Protein AF-A0A1D2RF81-F1 (afdb_monomer_lite)

Foldseek 3Di:
DDWFWFADPPPRDIDTDDDQDDDWDQDPPPRDTTGGDRPDDPPPPPPVPPPPCDPVPDPPDPVVLVVVDPDPPVVSVLVQFQWFWWADPVPRQIDIDRDSFWDADPPPRDIDGQDDPNDGDITDDTDNDVVVSVVVNVVVVVVVD

Structure (mmCIF, N/CA/C/O backbone):
data_AF-A0A1D2RF81-F1
#
_entry.id   AF-A0A1D2RF81-F1
#
loop_
_atom_site.group_PDB
_atom_site.id
_atom_site.type_symbol
_atom_site.label_atom_id
_atom_site.label_alt_id
_atom_site.label_comp_id
_atom_site.label_asym_id
_atom_site.label_entity_id
_atom_site.label_seq_id
_atom_site.pdbx_PDB_ins_code
_atom_site.Cartn_x
_atom_site.Cartn_y
_atom_site.Cartn_z
_atom_site.occupancy
_atom_site.B_iso_or_equiv
_atom_site.auth_seq_id
_atom_site.auth_comp_id
_atom_site.auth_asym_id
_atom_site.auth_atom_id
_atom_site.pdbx_PDB_model_num
ATOM 1 N N . MET A 1 1 ? -47.951 3.623 -1.451 1.00 52.97 1 MET A N 1
ATOM 2 C CA . MET A 1 1 ? -46.909 3.531 -0.407 1.00 52.97 1 MET A CA 1
ATOM 3 C C . MET A 1 1 ? -47.009 2.114 0.115 1.00 52.97 1 MET A C 1
ATOM 5 O O . MET A 1 1 ? -48.119 1.711 0.423 1.00 52.97 1 MET A O 1
ATOM 9 N N . GLU A 1 2 ? -45.940 1.327 0.039 1.00 59.41 2 GLU A N 1
ATOM 10 C CA . GLU A 1 2 ? -45.984 -0.082 0.450 1.00 59.41 2 GLU A CA 1
ATOM 11 C C . GLU A 1 2 ? -45.750 -0.173 1.959 1.00 59.41 2 GLU A C 1
ATOM 13 O O . GLU A 1 2 ? -44.753 0.349 2.465 1.00 59.41 2 GLU A O 1
ATOM 18 N N . ASP A 1 3 ? -46.672 -0.821 2.665 1.00 65.56 3 ASP A N 1
ATOM 19 C CA . ASP A 1 3 ? -46.568 -1.056 4.101 1.00 65.56 3 ASP A CA 1
ATOM 20 C C . ASP A 1 3 ? -45.557 -2.183 4.361 1.00 65.56 3 ASP A C 1
ATOM 22 O O . ASP A 1 3 ? -45.727 -3.316 3.906 1.00 65.56 3 ASP A O 1
ATOM 26 N N . ILE A 1 4 ? -44.481 -1.887 5.098 1.00 69.69 4 ILE A N 1
ATOM 27 C CA . ILE A 1 4 ? -43.453 -2.883 5.429 1.00 69.69 4 ILE A CA 1
ATOM 28 C C . ILE A 1 4 ? -43.766 -3.480 6.802 1.00 69.69 4 ILE A C 1
ATOM 30 O O . ILE A 1 4 ? -43.710 -2.785 7.821 1.00 69.69 4 ILE A O 1
ATOM 34 N N . ILE A 1 5 ? -44.036 -4.787 6.843 1.00 73.06 5 ILE A N 1
ATOM 35 C CA . ILE A 1 5 ? -44.235 -5.536 8.090 1.00 73.06 5 ILE A CA 1
AT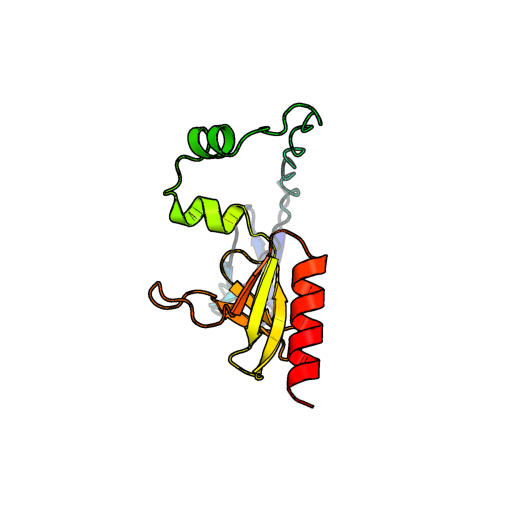OM 36 C C . ILE A 1 5 ? -42.882 -6.049 8.589 1.00 73.06 5 ILE A C 1
ATOM 38 O O . ILE A 1 5 ? -42.199 -6.824 7.917 1.00 73.06 5 ILE A O 1
ATOM 42 N N . VAL A 1 6 ? -42.484 -5.638 9.795 1.00 74.75 6 VAL A N 1
ATOM 43 C CA . VAL A 1 6 ? -41.238 -6.083 10.432 1.00 74.75 6 VAL A CA 1
ATOM 44 C C . VAL A 1 6 ? -41.550 -6.916 11.668 1.00 74.75 6 VAL A C 1
ATOM 46 O O . VAL A 1 6 ? -42.262 -6.477 12.569 1.00 74.75 6 VAL A O 1
ATOM 49 N N . LYS A 1 7 ? -40.962 -8.115 11.737 1.00 78.06 7 LYS A N 1
ATOM 50 C CA . LYS A 1 7 ? -41.144 -9.052 12.852 1.00 78.06 7 LYS A CA 1
ATOM 51 C C . LYS A 1 7 ? -39.964 -9.033 13.816 1.00 78.06 7 LYS A C 1
ATOM 53 O O . LYS A 1 7 ? -38.805 -9.219 13.432 1.00 78.06 7 LYS A O 1
ATOM 58 N N . CYS A 1 8 ? -40.250 -8.873 15.105 1.00 76.94 8 CYS A N 1
ATOM 59 C CA . CYS A 1 8 ? -39.229 -8.945 16.140 1.00 76.94 8 CYS A CA 1
ATOM 60 C C . CYS A 1 8 ? -38.730 -10.382 16.324 1.00 76.94 8 CYS A C 1
ATOM 62 O O . CYS A 1 8 ? -39.492 -11.273 16.693 1.00 76.94 8 CYS A O 1
ATOM 64 N N . LYS A 1 9 ? -37.417 -10.605 16.193 1.00 76.25 9 LYS A N 1
ATOM 65 C CA . LYS A 1 9 ? -36.811 -11.935 16.398 1.00 76.25 9 LYS A CA 1
ATOM 66 C C . LYS A 1 9 ? -37.005 -12.510 17.807 1.00 76.25 9 LYS A C 1
ATOM 68 O O . LYS A 1 9 ? -36.924 -13.719 17.967 1.00 76.25 9 LYS A O 1
ATOM 73 N N . LYS A 1 10 ? -37.211 -11.665 18.828 1.00 78.12 10 LYS A N 1
ATOM 74 C CA . LYS A 1 10 ? -37.322 -12.112 20.230 1.00 78.12 10 LYS A CA 1
ATOM 75 C C . LYS A 1 10 ? -38.767 -12.402 20.634 1.00 78.12 10 LYS A C 1
ATOM 77 O O . LYS A 1 10 ? -39.057 -13.503 21.072 1.00 78.12 10 LYS A O 1
ATOM 82 N N . CYS A 1 11 ? -39.662 -11.425 20.506 1.00 82.38 11 CYS A N 1
ATOM 83 C CA . CYS A 1 11 ? -41.051 -11.559 20.963 1.00 82.38 11 CYS A CA 1
ATOM 84 C C . CYS A 1 11 ? -42.037 -11.926 19.849 1.00 82.38 11 CYS A C 1
ATOM 86 O O . CYS A 1 11 ? -43.233 -11.968 20.109 1.00 82.38 11 CYS A O 1
ATOM 88 N N . LYS A 1 12 ? -41.554 -12.138 18.614 1.00 77.75 12 LYS A N 1
ATOM 89 C CA . LYS A 1 12 ? -42.364 -12.417 17.415 1.00 77.75 12 LYS A CA 1
ATOM 90 C C . LYS A 1 12 ? -43.449 -11.371 17.118 1.00 77.75 12 LYS A C 1
ATOM 92 O O . LYS A 1 12 ? -44.271 -11.611 16.245 1.00 77.75 12 LYS A O 1
ATOM 97 N N . ASN A 1 13 ? -43.426 -10.223 17.797 1.00 78.56 13 ASN A N 1
ATOM 98 C CA . ASN A 1 13 ? -44.368 -9.135 17.575 1.00 78.56 13 ASN A CA 1
ATOM 99 C C . ASN A 1 13 ? -44.135 -8.530 16.191 1.00 78.56 13 ASN A C 1
ATOM 101 O O . ASN A 1 13 ? -42.981 -8.309 15.807 1.00 78.56 13 ASN A O 1
ATOM 105 N N . GLU A 1 14 ? -45.220 -8.273 15.478 1.00 76.94 14 GLU A N 1
ATOM 106 C CA . GLU A 1 14 ? -45.214 -7.699 14.138 1.00 76.94 14 GLU A CA 1
ATOM 107 C C . GLU A 1 14 ? -45.605 -6.228 14.232 1.00 76.94 14 GLU A C 1
ATOM 109 O O . GLU A 1 14 ? -46.501 -5.853 14.988 1.00 76.94 14 GLU A O 1
ATOM 114 N N . GLU A 1 15 ? -44.871 -5.378 13.523 1.00 72.06 15 GLU A N 1
ATOM 115 C CA . GLU A 1 15 ? -45.122 -3.943 13.486 1.00 72.06 15 GLU A CA 1
ATOM 116 C C . GLU A 1 15 ? -45.121 -3.475 12.030 1.00 72.06 15 GLU A C 1
ATOM 118 O O . GLU A 1 15 ? -44.201 -3.796 11.273 1.00 72.06 15 GLU A O 1
ATOM 123 N N . VAL A 1 16 ? -46.140 -2.698 11.664 1.00 72.94 16 VAL A N 1
ATOM 124 C CA . VAL A 1 16 ? -46.261 -2.061 10.348 1.00 72.94 16 VAL A CA 1
ATOM 125 C C . VAL A 1 16 ? -45.528 -0.718 10.380 1.00 72.94 16 VAL A C 1
ATOM 127 O O . VAL A 1 16 ? -45.653 0.046 11.344 1.00 72.94 16 VAL A O 1
ATOM 130 N N . ILE A 1 17 ? -44.692 -0.453 9.376 1.00 69.19 17 ILE A N 1
ATOM 131 C CA . ILE A 1 17 ? -43.903 0.778 9.262 1.00 69.19 17 ILE A CA 1
ATOM 132 C C . ILE A 1 17 ? -44.214 1.447 7.920 1.00 69.19 17 ILE A C 1
ATOM 134 O O . ILE A 1 17 ? -43.922 0.879 6.871 1.00 69.19 17 ILE A O 1
ATOM 138 N N . ASN A 1 18 ? -44.720 2.684 7.976 1.00 61.50 18 ASN A N 1
ATOM 139 C CA . ASN A 1 18 ? -45.185 3.436 6.798 1.00 61.50 18 ASN A CA 1
ATOM 140 C C . ASN A 1 18 ? -44.155 4.453 6.262 1.00 61.50 18 ASN A C 1
ATOM 142 O O . ASN A 1 18 ? -44.475 5.242 5.377 1.00 61.50 18 ASN A O 1
ATOM 146 N N . VAL A 1 19 ? -42.926 4.493 6.803 1.00 60.44 19 VAL A N 1
ATOM 147 C CA . VAL A 1 19 ? -41.931 5.541 6.483 1.00 60.44 19 VAL A CA 1
ATOM 148 C C . VAL A 1 19 ? -40.596 4.939 6.010 1.00 60.44 19 VAL A C 1
ATOM 150 O O . VAL A 1 19 ? -40.035 4.094 6.711 1.00 60.44 19 VAL A O 1
ATOM 153 N N . PRO A 1 20 ? -40.033 5.391 4.867 1.00 55.12 20 PRO A N 1
ATOM 154 C CA . PRO A 1 20 ? -38.834 4.817 4.259 1.00 55.12 20 PRO A CA 1
ATOM 155 C C . PRO A 1 20 ? -37.538 5.500 4.741 1.00 55.12 20 PRO A C 1
ATOM 157 O O . PRO A 1 20 ? -36.718 5.935 3.932 1.00 55.12 20 PRO A O 1
ATOM 160 N N . THR A 1 21 ? -37.321 5.613 6.053 1.00 55.72 21 THR A N 1
ATOM 161 C CA . THR A 1 21 ? -36.045 6.098 6.618 1.00 55.72 21 THR A CA 1
ATOM 162 C C . THR A 1 21 ? -35.337 4.995 7.422 1.00 55.72 21 THR A C 1
ATOM 164 O O . THR A 1 21 ? -35.970 4.315 8.231 1.00 55.72 21 THR A O 1
ATOM 167 N N . PRO A 1 22 ? -34.024 4.758 7.220 1.00 60.72 22 PRO A N 1
ATOM 168 C CA . PRO A 1 22 ? -33.290 3.717 7.943 1.00 60.72 22 PRO A CA 1
ATOM 169 C C . PRO A 1 22 ? -32.757 4.285 9.284 1.00 60.72 22 PRO A C 1
ATOM 171 O O . PRO A 1 22 ? -32.641 5.492 9.446 1.00 60.72 22 PRO A O 1
ATOM 174 N N . ILE A 1 23 ? -32.351 3.525 10.310 1.00 62.28 23 ILE A N 1
ATOM 175 C CA . ILE A 1 23 ? -31.506 2.318 10.248 1.00 62.28 23 ILE A CA 1
ATOM 176 C C . ILE A 1 23 ? -31.840 1.283 11.358 1.00 62.28 23 ILE A C 1
ATOM 178 O O . ILE A 1 23 ? -31.451 0.121 11.225 1.00 62.28 23 ILE A O 1
ATOM 182 N N . ARG A 1 24 ? -32.572 1.615 12.438 1.00 60.56 24 ARG A N 1
ATOM 183 C CA . ARG A 1 24 ? -32.977 0.658 13.502 1.00 60.56 24 ARG A CA 1
ATOM 184 C C . ARG A 1 24 ? -34.228 1.143 14.245 1.00 60.56 24 ARG A C 1
ATOM 186 O O . ARG A 1 24 ? -34.201 2.241 14.787 1.00 60.56 24 ARG A O 1
ATOM 193 N N . LYS A 1 25 ? -35.274 0.314 14.358 1.00 71.12 25 LYS A N 1
ATOM 194 C CA . LYS A 1 25 ? -36.465 0.611 15.185 1.00 71.12 25 LYS A CA 1
ATOM 195 C C . LYS A 1 25 ? -36.430 -0.199 16.477 1.00 71.12 25 LYS A C 1
ATOM 197 O O . LYS A 1 25 ? -36.129 -1.391 16.443 1.00 71.12 25 LYS A O 1
ATOM 202 N N . LYS A 1 26 ? -36.712 0.424 17.620 1.00 77.12 26 LYS A N 1
ATOM 203 C CA . LYS A 1 26 ? -36.818 -0.274 18.909 1.00 77.12 26 LYS A CA 1
ATOM 204 C C . LYS A 1 26 ? -38.187 -0.956 18.994 1.00 77.12 26 LYS A C 1
ATOM 206 O O . LYS A 1 26 ? -39.192 -0.314 18.734 1.00 77.12 26 LYS A O 1
ATOM 211 N N . CYS A 1 27 ? -38.227 -2.246 19.326 1.00 77.75 27 CYS A N 1
ATOM 212 C CA . CYS A 1 27 ? -39.487 -2.962 19.526 1.00 77.75 27 CYS A CA 1
ATOM 213 C C . CYS A 1 27 ? -40.205 -2.437 20.771 1.00 77.75 27 CYS A C 1
ATOM 215 O O . CYS A 1 27 ? -39.601 -2.401 21.847 1.00 77.75 27 CYS A O 1
ATOM 217 N N . ASN A 1 28 ? -41.496 -2.124 20.646 1.00 77.12 28 ASN A N 1
ATOM 218 C CA . ASN A 1 28 ? -42.279 -1.550 21.744 1.00 77.12 28 ASN A CA 1
ATOM 219 C C . ASN A 1 28 ? -42.492 -2.531 22.908 1.00 77.12 28 ASN A C 1
ATOM 221 O O . ASN A 1 28 ? -42.578 -2.113 24.055 1.00 77.12 28 ASN A O 1
ATOM 225 N N . LYS A 1 29 ? -42.511 -3.845 22.638 1.00 78.69 29 LYS A N 1
ATOM 226 C CA . LYS A 1 29 ? -42.711 -4.875 23.675 1.00 78.69 29 LYS A CA 1
ATOM 227 C C . LYS A 1 29 ? -41.448 -5.247 24.447 1.00 78.69 29 LYS A C 1
ATOM 229 O O . LYS A 1 29 ? -41.499 -5.446 25.650 1.00 78.69 29 LYS A O 1
ATOM 234 N N . CYS A 1 30 ? -40.325 -5.436 23.754 1.00 80.81 30 CYS A N 1
ATOM 235 C CA . CYS A 1 30 ? -39.115 -6.001 24.373 1.00 80.81 30 CYS A CA 1
ATOM 236 C C . CYS A 1 30 ? -37.903 -5.066 24.352 1.00 80.81 30 CYS A C 1
ATOM 238 O O . CYS A 1 30 ? -36.816 -5.465 24.767 1.00 80.81 30 CYS A O 1
ATOM 240 N N . GLY A 1 31 ? -38.048 -3.857 23.806 1.00 78.38 31 GLY A N 1
ATOM 241 C CA . GLY A 1 31 ? -36.996 -2.845 23.769 1.00 78.38 31 GLY A CA 1
ATOM 242 C C . GLY A 1 31 ? -35.805 -3.168 22.860 1.00 78.38 31 GLY A C 1
ATOM 243 O O . GLY A 1 31 ? -34.851 -2.394 22.814 1.00 78.38 31 GLY A O 1
ATOM 244 N N . ARG A 1 32 ? -35.819 -4.295 22.136 1.00 75.25 32 ARG A N 1
ATOM 245 C CA . ARG A 1 32 ? -34.715 -4.715 21.263 1.00 75.25 32 ARG A CA 1
ATOM 246 C C . ARG A 1 32 ? -34.814 -4.043 19.895 1.00 75.25 32 ARG A C 1
ATOM 248 O O . ARG A 1 32 ? -35.904 -3.914 19.345 1.00 75.25 32 ARG A O 1
ATOM 255 N N . TYR A 1 33 ? -33.674 -3.661 19.327 1.00 75.12 33 TYR A N 1
ATOM 256 C CA . TYR A 1 33 ? -33.623 -3.064 17.994 1.00 75.12 33 TYR A CA 1
ATOM 257 C C . TYR A 1 33 ? -33.870 -4.098 16.889 1.00 75.12 33 TYR A C 1
ATOM 259 O O . TYR A 1 33 ? -33.225 -5.148 16.842 1.00 75.12 33 TYR A O 1
ATOM 267 N N . MET A 1 34 ? -34.784 -3.765 15.985 1.00 69.69 34 MET A N 1
ATOM 268 C CA . MET A 1 34 ? -35.126 -4.504 14.776 1.00 69.69 34 MET A CA 1
ATOM 269 C C . MET A 1 34 ? -34.481 -3.822 13.566 1.00 69.69 34 MET A C 1
ATOM 271 O O . MET A 1 34 ? -34.406 -2.591 13.495 1.00 69.69 34 MET A O 1
ATOM 275 N N . ARG A 1 35 ? -33.987 -4.630 12.621 1.00 63.97 35 ARG A N 1
ATOM 276 C CA . ARG A 1 35 ? -33.498 -4.140 11.326 1.00 63.97 35 ARG A CA 1
ATOM 277 C C . ARG A 1 35 ? -34.685 -4.085 10.374 1.00 63.97 35 ARG A C 1
ATOM 279 O O . ARG A 1 35 ? -35.298 -5.119 10.131 1.00 63.97 35 ARG A O 1
ATOM 286 N N . VAL A 1 36 ? -34.988 -2.898 9.868 1.00 66.06 36 VAL A N 1
ATOM 287 C CA . VAL A 1 36 ? -35.998 -2.709 8.825 1.00 66.06 36 VAL A CA 1
ATOM 288 C C . VAL A 1 36 ? -35.299 -2.925 7.478 1.00 66.06 36 VAL A C 1
ATOM 290 O O . VAL A 1 36 ? -34.276 -2.273 7.242 1.00 66.06 36 VAL A O 1
ATOM 293 N N . PRO A 1 37 ? -35.756 -3.864 6.630 1.00 57.41 37 PRO A N 1
ATOM 294 C CA . PRO A 1 37 ? -35.212 -4.022 5.287 1.00 57.41 37 PRO A CA 1
ATOM 295 C C . PRO A 1 37 ? -35.517 -2.758 4.477 1.00 57.41 37 PRO A C 1
ATOM 297 O O . PRO A 1 37 ? -36.663 -2.333 4.374 1.00 57.41 37 PRO A O 1
ATOM 300 N N . VAL A 1 38 ? -34.474 -2.125 3.943 1.00 60.19 38 VAL A N 1
ATOM 301 C CA . VAL A 1 38 ? -34.615 -0.936 3.099 1.00 60.19 38 VAL A CA 1
ATOM 302 C C . VAL A 1 38 ? -34.728 -1.417 1.662 1.00 60.19 38 VAL A C 1
ATOM 304 O O . VAL A 1 38 ? -33.716 -1.746 1.046 1.00 60.19 38 VAL A O 1
ATOM 307 N N . TYR A 1 39 ? -35.940 -1.436 1.115 1.00 54.72 39 TYR A N 1
ATOM 308 C CA . TYR A 1 39 ? -36.140 -1.555 -0.329 1.00 54.72 39 TYR A CA 1
ATOM 309 C C . TYR A 1 39 ? -35.910 -0.184 -0.966 1.00 54.72 39 TYR A C 1
ATOM 311 O O . TYR A 1 39 ? -36.818 0.498 -1.428 1.00 54.72 39 TYR A O 1
ATOM 319 N N . GLY A 1 40 ? -34.662 0.275 -0.919 1.00 48.25 40 GLY A N 1
ATOM 320 C CA . GLY A 1 40 ? -34.248 1.388 -1.751 1.00 48.25 40 GLY A CA 1
ATOM 321 C C . GLY A 1 40 ? -34.102 0.857 -3.166 1.00 48.25 40 GLY A C 1
ATOM 322 O O . GLY A 1 40 ? -33.357 -0.103 -3.369 1.00 48.25 40 GLY A O 1
ATOM 323 N N . LYS A 1 41 ? -34.754 1.492 -4.150 1.00 49.38 41 LYS A N 1
ATOM 324 C CA . LYS A 1 41 ? -34.290 1.392 -5.541 1.00 49.38 41 LYS A CA 1
ATOM 325 C C . LYS A 1 41 ? -32.770 1.578 -5.504 1.00 49.38 41 LYS A C 1
ATOM 327 O O . LYS A 1 41 ? -32.330 2.503 -4.805 1.00 49.38 41 LYS A O 1
ATOM 332 N N . PRO A 1 42 ? -31.971 0.721 -6.166 1.00 44.59 42 PRO A N 1
ATOM 333 C CA . PRO A 1 42 ? -30.541 0.952 -6.238 1.00 44.59 42 PRO A CA 1
ATOM 334 C C . PRO A 1 42 ? -30.397 2.388 -6.718 1.00 44.59 42 PRO A C 1
ATOM 336 O O . PRO A 1 42 ? -30.902 2.741 -7.785 1.00 44.59 42 PRO A O 1
ATOM 339 N N . LYS A 1 43 ? -29.804 3.259 -5.892 1.00 45.22 43 LYS A N 1
ATOM 340 C CA . LYS A 1 43 ? -29.312 4.524 -6.417 1.00 45.22 43 LYS A CA 1
ATOM 341 C C . LYS A 1 43 ? -28.408 4.062 -7.538 1.00 45.22 43 LYS A C 1
ATOM 343 O O . LYS A 1 43 ? -27.410 3.409 -7.239 1.00 45.22 43 LYS A O 1
ATOM 348 N N . SER A 1 44 ? -28.799 4.299 -8.793 1.00 46.41 44 SER A N 1
ATOM 349 C CA . SER A 1 44 ? -27.857 4.185 -9.884 1.00 46.41 44 SER A CA 1
ATOM 350 C C . SER A 1 44 ? -26.741 5.110 -9.442 1.00 46.41 44 SER A C 1
ATOM 352 O O . SER A 1 44 ? -26.887 6.337 -9.442 1.00 46.41 44 SER A O 1
ATOM 354 N N . SER A 1 45 ? -25.654 4.531 -8.946 1.00 49.03 45 SER A N 1
ATOM 355 C CA . SER A 1 45 ? -24.365 5.147 -9.091 1.00 49.03 45 SER A CA 1
ATOM 356 C C . SER A 1 45 ? -24.366 5.508 -10.560 1.00 49.03 45 SER A C 1
ATOM 358 O O . SER A 1 45 ? -24.336 4.615 -11.405 1.00 49.03 45 SER A O 1
ATOM 360 N N . LYS A 1 46 ? -24.542 6.799 -10.870 1.00 45.69 46 LYS A N 1
ATOM 361 C CA . LYS A 1 46 ? -23.983 7.337 -12.093 1.00 45.69 46 LYS A CA 1
ATOM 362 C C . LYS A 1 46 ? -22.532 6.918 -11.964 1.00 45.69 46 LYS A C 1
ATOM 364 O O . LYS A 1 46 ? -21.771 7.537 -11.223 1.00 45.69 46 LYS A O 1
ATOM 369 N N . ILE A 1 47 ? -22.214 5.763 -12.543 1.00 47.81 47 ILE A N 1
ATOM 370 C CA . ILE A 1 47 ? -20.878 5.456 -12.978 1.00 47.81 47 ILE A CA 1
ATOM 371 C C . ILE A 1 47 ? -20.643 6.668 -13.858 1.00 47.81 47 ILE A C 1
ATOM 373 O O . ILE A 1 47 ? -21.271 6.815 -14.903 1.00 47.81 47 ILE A O 1
ATOM 377 N N . LYS A 1 48 ? -19.916 7.653 -13.324 1.00 45.84 48 LYS A N 1
ATOM 378 C CA . LYS A 1 48 ? -19.228 8.568 -14.207 1.00 45.84 48 LYS A CA 1
ATOM 379 C C . LYS A 1 48 ? -18.401 7.598 -15.019 1.00 45.84 48 LYS A C 1
ATOM 381 O O . LYS A 1 48 ? -17.496 6.978 -14.458 1.00 45.84 48 LYS A O 1
ATOM 386 N N . GLU A 1 49 ? -18.826 7.349 -16.252 1.00 50.22 49 GLU A N 1
ATOM 387 C CA . GLU A 1 49 ? -17.932 6.766 -17.231 1.00 50.22 49 GLU A CA 1
ATOM 388 C C . GLU A 1 49 ? -16.624 7.535 -17.041 1.00 50.22 49 GLU A C 1
ATOM 390 O O . GLU A 1 49 ? -16.666 8.775 -16.955 1.00 50.22 49 GLU A O 1
ATOM 395 N N . PRO A 1 50 ? -15.495 6.848 -16.788 1.00 52.00 50 PRO A N 1
ATOM 396 C CA . PRO A 1 50 ? -14.230 7.552 -16.824 1.00 52.00 50 PRO A CA 1
ATOM 397 C C . PRO A 1 50 ? -14.238 8.312 -18.155 1.00 52.00 50 PRO A C 1
ATOM 399 O O . PRO A 1 50 ? -14.623 7.709 -19.163 1.00 52.00 50 PRO A O 1
ATOM 402 N N . PRO A 1 51 ? -13.958 9.631 -18.157 1.00 52.53 51 PRO A N 1
ATOM 403 C CA . PRO A 1 51 ? -13.938 10.378 -19.404 1.00 52.53 51 PRO A CA 1
ATOM 404 C C . PRO A 1 51 ? -13.089 9.578 -20.383 1.00 52.53 51 PRO A C 1
ATOM 406 O O . PRO A 1 51 ? -12.051 9.049 -19.979 1.00 52.53 51 PRO A O 1
ATOM 409 N N . LEU A 1 52 ? -13.581 9.405 -21.612 1.00 50.22 52 LEU A N 1
ATOM 410 C CA . LEU A 1 52 ? -12.806 8.803 -22.688 1.00 50.22 52 LEU A CA 1
ATOM 411 C C . LEU A 1 52 ? -11.509 9.614 -22.766 1.00 50.22 52 LEU A C 1
ATOM 413 O O . LEU A 1 52 ? -11.508 10.739 -23.260 1.00 50.22 52 LEU A O 1
ATOM 417 N N . VAL A 1 53 ? -10.438 9.099 -22.166 1.00 47.09 53 VAL A N 1
ATOM 418 C CA . VAL A 1 53 ? -9.130 9.733 -22.241 1.00 47.09 53 VAL A CA 1
ATOM 419 C C . VAL A 1 53 ? -8.693 9.479 -23.667 1.00 47.09 53 VAL A C 1
ATOM 421 O O . VAL A 1 53 ? -8.386 8.344 -24.034 1.00 47.09 53 VAL A O 1
ATOM 424 N N . ASN A 1 54 ? -8.770 10.519 -24.493 1.00 49.41 54 ASN A N 1
ATOM 425 C CA . ASN A 1 54 ? -8.172 10.496 -25.812 1.00 49.41 54 ASN A CA 1
ATOM 426 C C . ASN A 1 54 ? -6.698 10.108 -25.618 1.00 49.41 54 ASN A C 1
ATOM 428 O O . ASN A 1 54 ? -6.015 10.759 -24.828 1.00 49.41 54 ASN A O 1
ATOM 432 N N . PRO A 1 55 ? -6.172 9.087 -26.314 1.00 53.53 55 PRO A N 1
ATOM 433 C CA . PRO A 1 55 ? -4.769 8.678 -26.187 1.00 53.53 55 PRO A CA 1
ATOM 434 C C . PRO A 1 55 ? -3.754 9.787 -26.524 1.00 53.53 55 PRO A C 1
ATOM 436 O O . PRO A 1 55 ? -2.563 9.619 -26.293 1.00 53.53 55 PRO A O 1
ATOM 439 N N . HIS A 1 56 ? -4.223 10.912 -27.074 1.00 49.47 56 HIS A N 1
ATOM 440 C CA . HIS A 1 56 ? -3.435 12.107 -27.370 1.00 49.47 56 HIS A CA 1
ATOM 441 C C . HIS A 1 56 ? -3.465 13.190 -26.274 1.00 49.47 56 HIS A C 1
ATOM 443 O O . HIS A 1 56 ? -2.690 14.136 -26.372 1.00 49.47 56 HIS A O 1
ATOM 449 N N . ASP A 1 57 ? -4.282 13.037 -25.225 1.00 49.44 57 ASP A N 1
ATOM 450 C CA . ASP A 1 57 ? -4.311 13.919 -24.045 1.00 49.44 57 ASP A CA 1
ATOM 451 C C . ASP A 1 57 ? -3.425 13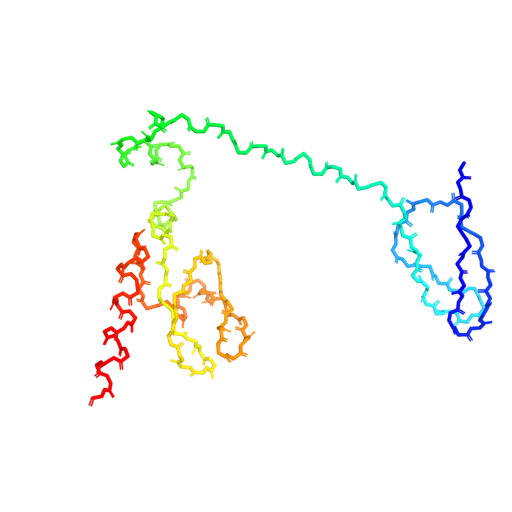.380 -22.904 1.00 49.44 57 ASP A C 1
ATOM 453 O O . ASP A 1 57 ? -3.663 13.646 -21.724 1.00 49.44 57 ASP A O 1
ATOM 457 N N . GLU A 1 58 ? -2.390 12.592 -23.216 1.00 52.81 58 GLU A N 1
ATOM 458 C CA . GLU A 1 58 ? -1.337 12.352 -22.234 1.00 52.81 58 GLU A CA 1
ATOM 459 C C . GLU A 1 58 ? -0.576 13.670 -22.005 1.00 52.81 58 GLU A C 1
ATOM 461 O O . GLU A 1 58 ? -0.034 14.236 -22.962 1.00 52.81 58 GLU A O 1
ATOM 466 N N . PRO A 1 59 ? -0.495 14.187 -20.761 1.00 51.56 59 PRO A N 1
ATOM 467 C CA . PRO A 1 59 ? 0.363 15.320 -20.453 1.00 51.56 59 PRO A CA 1
ATOM 468 C C . PRO A 1 59 ? 1.809 14.899 -20.720 1.00 51.56 59 PRO A C 1
ATOM 470 O O . PRO A 1 59 ? 2.468 14.259 -19.906 1.00 51.56 59 PRO A O 1
ATOM 473 N N . THR A 1 60 ? 2.305 15.274 -21.894 1.00 56.97 60 THR A N 1
ATOM 474 C CA . THR A 1 60 ? 3.585 14.841 -22.468 1.00 56.97 60 THR A CA 1
ATOM 475 C C . THR A 1 60 ? 4.802 15.422 -21.751 1.00 56.97 60 THR A C 1
ATOM 477 O O . THR A 1 60 ? 5.935 15.205 -22.167 1.00 56.97 60 THR A O 1
ATOM 480 N N . THR A 1 61 ? 4.615 16.131 -20.636 1.00 59.56 61 THR A N 1
ATOM 481 C CA . THR A 1 61 ? 5.714 16.643 -19.818 1.00 59.56 61 THR A CA 1
ATOM 482 C C . THR A 1 61 ? 5.340 16.710 -18.337 1.00 59.56 61 THR A C 1
ATOM 484 O O . THR A 1 61 ? 4.226 17.078 -17.963 1.00 59.56 61 THR A O 1
ATOM 487 N N . LEU A 1 62 ? 6.328 16.420 -17.480 1.00 56.31 62 LEU A N 1
ATOM 488 C CA . LEU A 1 62 ? 6.317 16.583 -16.014 1.00 56.31 62 LEU A CA 1
ATOM 489 C C . LEU A 1 62 ? 5.721 17.928 -15.551 1.00 56.31 62 LEU A C 1
ATOM 491 O O . LEU A 1 62 ? 5.133 18.012 -14.475 1.00 56.31 62 LEU A O 1
ATOM 495 N N . MET A 1 63 ? 5.856 18.965 -16.382 1.00 55.44 63 MET A N 1
ATOM 496 C CA . MET A 1 63 ? 5.363 20.318 -16.135 1.00 55.44 63 MET A CA 1
ATOM 497 C C . MET A 1 63 ? 3.829 20.414 -16.188 1.00 55.44 63 MET A C 1
ATOM 499 O O . MET A 1 63 ? 3.231 21.060 -15.331 1.00 55.44 63 MET A O 1
ATOM 503 N N . ASN A 1 64 ? 3.178 19.716 -17.124 1.00 58.47 64 ASN A N 1
ATOM 504 C CA . ASN A 1 64 ? 1.716 19.737 -17.262 1.00 58.47 64 ASN A CA 1
ATOM 505 C C . ASN A 1 64 ? 1.034 19.032 -16.079 1.00 58.47 64 ASN A C 1
ATOM 507 O O . ASN A 1 64 ? 0.074 19.553 -15.513 1.00 58.47 64 ASN A O 1
ATOM 511 N N . LEU A 1 65 ? 1.608 17.915 -15.614 1.00 56.72 65 LEU A N 1
ATOM 512 C CA . LEU A 1 65 ? 1.146 17.222 -14.404 1.00 56.72 65 LEU A CA 1
ATOM 513 C C . LEU A 1 65 ? 1.273 18.104 -13.149 1.00 56.72 65 LEU A C 1
ATOM 515 O O . LEU A 1 65 ? 0.464 18.009 -12.222 1.00 56.72 65 LEU A O 1
ATOM 519 N N . TRP A 1 66 ? 2.298 18.960 -13.112 1.00 57.88 66 TRP A N 1
ATOM 520 C CA . TRP A 1 66 ? 2.578 19.855 -11.993 1.00 57.88 66 TRP A CA 1
ATOM 521 C C . TRP A 1 66 ? 1.639 21.067 -11.957 1.00 57.88 66 TRP A C 1
ATOM 523 O O . TRP A 1 66 ? 1.197 21.461 -10.880 1.00 57.88 66 TRP A O 1
ATOM 533 N N . CYS A 1 67 ? 1.280 21.623 -13.117 1.00 58.44 67 CYS A N 1
ATOM 534 C CA . CYS A 1 67 ? 0.339 22.741 -13.209 1.00 58.44 67 CYS A CA 1
ATOM 535 C C . CYS A 1 67 ? -1.114 22.345 -12.891 1.00 58.44 67 CYS A C 1
ATOM 537 O O . CYS A 1 67 ? -1.851 23.148 -12.318 1.00 58.44 67 CYS A O 1
ATOM 539 N N . GLU A 1 68 ? -1.536 21.121 -13.219 1.00 58.19 68 GLU A N 1
ATOM 540 C CA . GLU A 1 68 ? -2.914 20.663 -12.980 1.00 58.19 68 GLU A CA 1
ATOM 541 C C . GLU A 1 68 ? -3.144 20.153 -11.552 1.00 58.19 68 GLU A C 1
ATOM 543 O O . GLU A 1 68 ? -4.236 20.287 -10.984 1.00 58.19 68 GLU A O 1
ATOM 548 N N . SER A 1 69 ? -2.110 19.591 -10.926 1.00 54.62 69 SER A N 1
ATOM 549 C CA . SER A 1 69 ? -2.206 19.101 -9.558 1.00 54.62 69 SER A CA 1
ATOM 550 C C . SER A 1 69 ? -1.962 20.238 -8.561 1.00 54.62 69 SER A C 1
ATOM 552 O O . SER A 1 69 ? -0.840 20.593 -8.226 1.00 54.62 69 SER A O 1
ATOM 554 N N . LYS A 1 70 ? -3.039 20.773 -7.970 1.00 58.44 70 LYS A N 1
ATOM 555 C CA . LYS A 1 70 ? -2.997 21.691 -6.803 1.00 58.44 70 LYS A CA 1
ATOM 556 C C . LYS A 1 70 ? -2.388 21.060 -5.530 1.00 58.44 70 LYS A C 1
ATOM 558 O O . LYS A 1 70 ? -2.654 21.517 -4.420 1.00 58.44 70 LYS A O 1
ATOM 563 N N . LYS A 1 71 ? -1.647 19.959 -5.660 1.00 52.19 71 LYS A N 1
ATOM 564 C CA . LYS A 1 71 ? -1.060 19.202 -4.560 1.00 52.19 71 LYS A CA 1
ATOM 565 C C . LYS A 1 71 ? 0.378 19.673 -4.323 1.00 52.19 71 LYS A C 1
ATOM 567 O O . LYS A 1 71 ? 1.080 20.025 -5.269 1.00 52.19 71 LYS A O 1
ATOM 572 N N . PRO A 1 72 ? 0.864 19.660 -3.074 1.00 55.38 72 PRO A N 1
ATOM 573 C CA . PRO A 1 72 ? 2.275 19.908 -2.806 1.00 55.38 72 PRO A CA 1
ATOM 574 C C . PRO A 1 72 ? 3.151 18.865 -3.526 1.00 55.38 72 PRO A C 1
ATOM 576 O O . PRO A 1 72 ? 2.799 17.690 -3.587 1.00 55.38 72 PRO A O 1
ATOM 579 N N . ILE A 1 73 ? 4.333 19.275 -4.006 1.00 54.22 73 ILE A N 1
ATOM 580 C CA . ILE A 1 73 ? 5.288 18.473 -4.814 1.00 54.22 73 ILE A CA 1
ATOM 581 C C . ILE A 1 73 ? 5.554 17.069 -4.237 1.00 54.22 73 ILE A C 1
ATOM 583 O O . ILE A 1 73 ? 5.749 16.101 -4.969 1.00 54.22 73 ILE A O 1
ATOM 587 N N . ARG A 1 74 ? 5.520 16.939 -2.906 1.00 55.72 74 ARG A N 1
ATOM 588 C CA . ARG A 1 74 ? 5.731 15.672 -2.187 1.00 55.72 74 ARG A CA 1
ATOM 589 C C . ARG A 1 74 ? 4.620 14.636 -2.388 1.00 55.72 74 ARG A C 1
ATOM 591 O O . ARG A 1 74 ? 4.863 13.463 -2.142 1.00 55.72 74 ARG A O 1
ATOM 598 N N . GLU A 1 75 ? 3.417 15.059 -2.761 1.00 52.25 75 GLU A N 1
ATOM 599 C CA . GLU A 1 75 ? 2.283 14.169 -3.038 1.00 52.25 75 GLU A CA 1
ATOM 600 C C . GLU A 1 75 ? 2.216 13.778 -4.517 1.00 52.25 75 GLU A C 1
ATOM 602 O O . GLU A 1 75 ? 1.808 12.666 -4.831 1.00 52.25 75 GLU A O 1
ATOM 607 N N . ILE A 1 76 ? 2.694 14.646 -5.412 1.00 52.66 76 ILE A N 1
ATOM 608 C CA . ILE A 1 76 ? 2.766 14.375 -6.855 1.00 52.66 76 ILE A CA 1
ATOM 609 C C . ILE A 1 76 ? 3.747 13.231 -7.137 1.00 52.66 76 ILE A C 1
ATOM 611 O O . ILE A 1 76 ? 3.462 12.347 -7.940 1.00 52.66 76 ILE A O 1
ATOM 615 N N . SER A 1 77 ? 4.880 13.185 -6.429 1.00 56.91 77 SER A N 1
ATOM 616 C CA . SER A 1 77 ? 5.836 12.082 -6.575 1.00 56.91 77 SER A CA 1
ATOM 617 C C . SER A 1 77 ? 5.261 10.728 -6.142 1.00 56.91 77 SER A C 1
ATOM 619 O O . SER A 1 77 ? 5.603 9.712 -6.737 1.00 56.91 77 SER A O 1
ATOM 621 N N . ASP A 1 78 ? 4.359 10.685 -5.156 1.00 56.75 78 ASP A N 1
ATOM 622 C CA . ASP A 1 78 ? 3.695 9.439 -4.746 1.00 56.75 78 ASP A CA 1
ATOM 623 C C . ASP A 1 78 ? 2.653 8.961 -5.789 1.00 56.75 78 ASP A C 1
ATOM 625 O O . ASP A 1 78 ? 2.423 7.749 -5.876 1.00 56.75 78 ASP A O 1
ATOM 629 N N . ASP A 1 79 ? 2.079 9.874 -6.590 1.00 55.50 79 ASP A N 1
ATOM 630 C CA . ASP A 1 79 ? 1.170 9.568 -7.712 1.00 55.50 79 ASP A CA 1
ATOM 631 C C . ASP A 1 79 ? 1.935 9.020 -8.941 1.00 55.50 79 ASP A C 1
ATOM 633 O O . ASP A 1 79 ? 1.428 8.142 -9.644 1.00 55.50 79 ASP A O 1
ATOM 637 N N . LEU A 1 80 ? 3.184 9.463 -9.161 1.00 59.03 80 LEU A N 1
ATOM 638 C CA . LEU A 1 80 ? 4.084 8.920 -10.195 1.00 59.03 80 LEU A CA 1
ATOM 639 C C . LEU A 1 80 ? 4.507 7.465 -9.920 1.00 59.03 80 LEU A C 1
ATOM 641 O O . LEU A 1 80 ? 4.738 6.700 -10.855 1.00 59.03 80 LEU A O 1
ATOM 645 N N . PHE A 1 81 ? 4.579 7.053 -8.650 1.00 66.38 81 PHE A N 1
ATOM 646 C CA . PHE A 1 81 ? 4.973 5.695 -8.269 1.00 66.38 81 PHE A CA 1
ATOM 647 C C . PHE A 1 81 ? 3.791 4.894 -7.703 1.00 66.38 81 PHE A C 1
ATOM 649 O O . PHE A 1 81 ? 3.631 4.713 -6.483 1.00 66.38 81 PHE A O 1
ATOM 656 N N . ARG A 1 82 ? 2.957 4.383 -8.620 1.00 77.88 82 ARG A N 1
ATOM 657 C CA . ARG A 1 82 ? 1.768 3.571 -8.306 1.00 77.88 82 ARG A CA 1
ATOM 658 C C . ARG A 1 82 ? 2.110 2.325 -7.491 1.00 77.88 82 ARG A C 1
ATOM 660 O O . ARG A 1 82 ? 1.442 2.050 -6.494 1.00 77.88 82 ARG A O 1
ATOM 667 N N . TYR A 1 83 ? 3.184 1.622 -7.848 1.00 86.31 83 TYR A N 1
ATOM 668 C CA . TYR A 1 83 ? 3.542 0.347 -7.232 1.00 86.31 83 TYR A CA 1
ATOM 669 C C . TYR A 1 83 ? 4.495 0.549 -6.061 1.00 86.31 83 TYR A C 1
ATOM 671 O O . TYR A 1 83 ? 5.508 1.241 -6.149 1.00 86.31 83 TYR A O 1
ATOM 679 N N . LYS A 1 84 ? 4.176 -0.063 -4.925 1.00 88.44 84 LYS A N 1
ATOM 680 C CA . LYS A 1 84 ? 4.967 0.037 -3.698 1.00 88.44 84 LYS A CA 1
ATOM 681 C C . LYS A 1 84 ? 5.306 -1.369 -3.228 1.00 88.44 84 LYS A C 1
ATOM 683 O O . LYS A 1 84 ? 4.420 -2.217 -3.124 1.00 88.44 84 LYS A O 1
ATOM 688 N N . VAL A 1 85 ? 6.576 -1.607 -2.916 1.00 91.00 85 VAL A N 1
ATOM 689 C CA . VAL A 1 85 ? 7.013 -2.835 -2.244 1.00 91.00 85 VAL A CA 1
ATOM 690 C C . VAL A 1 85 ? 7.084 -2.545 -0.752 1.00 91.00 85 VAL A C 1
ATOM 692 O O . VAL A 1 85 ? 7.750 -1.605 -0.306 1.00 91.00 85 VAL A O 1
ATOM 695 N N . VAL A 1 86 ? 6.339 -3.326 0.024 1.00 90.94 86 VAL A N 1
ATOM 696 C CA . VAL A 1 86 ? 6.160 -3.114 1.462 1.00 90.94 86 VAL A CA 1
ATOM 697 C C . VAL A 1 86 ? 6.424 -4.389 2.236 1.00 90.94 86 VAL A C 1
ATOM 699 O O . VAL A 1 86 ? 6.100 -5.481 1.771 1.00 90.94 86 VAL A O 1
ATOM 702 N N . MET A 1 87 ? 6.968 -4.244 3.442 1.00 90.75 87 MET A N 1
ATOM 703 C CA . MET A 1 87 ? 7.136 -5.348 4.381 1.00 90.75 87 MET A CA 1
ATOM 704 C C . MET A 1 87 ? 5.973 -5.370 5.366 1.00 90.75 87 MET A C 1
ATOM 706 O O . MET A 1 87 ? 5.639 -4.353 5.980 1.00 90.75 87 MET A O 1
ATOM 710 N N . CYS A 1 88 ? 5.338 -6.529 5.538 1.00 90.25 88 CYS A N 1
ATOM 711 C CA . CYS A 1 88 ? 4.299 -6.681 6.543 1.00 90.25 88 CYS A CA 1
ATOM 712 C C . CYS A 1 88 ? 4.900 -6.599 7.953 1.00 90.25 88 CYS A C 1
ATOM 714 O O . CYS A 1 88 ? 5.705 -7.457 8.304 1.00 90.25 88 CYS A O 1
ATOM 716 N N . PRO A 1 89 ? 4.458 -5.662 8.810 1.00 88.81 89 PRO A N 1
ATOM 717 C CA . PRO A 1 89 ? 4.985 -5.549 10.169 1.00 88.81 89 PRO A CA 1
ATOM 718 C C . PRO A 1 89 ? 4.568 -6.727 11.059 1.00 88.81 89 PRO A C 1
ATOM 720 O O . PRO A 1 89 ? 5.168 -6.955 12.098 1.00 88.81 89 PRO A O 1
ATOM 723 N N . ASN A 1 90 ? 3.526 -7.471 10.670 1.00 90.25 90 ASN A N 1
ATOM 724 C CA . ASN A 1 90 ? 3.017 -8.586 11.461 1.00 90.25 90 ASN A CA 1
ATOM 725 C C . ASN A 1 90 ? 3.663 -9.933 11.114 1.00 90.25 90 ASN A C 1
ATOM 727 O O . ASN A 1 90 ? 3.813 -10.765 11.997 1.00 90.25 90 ASN A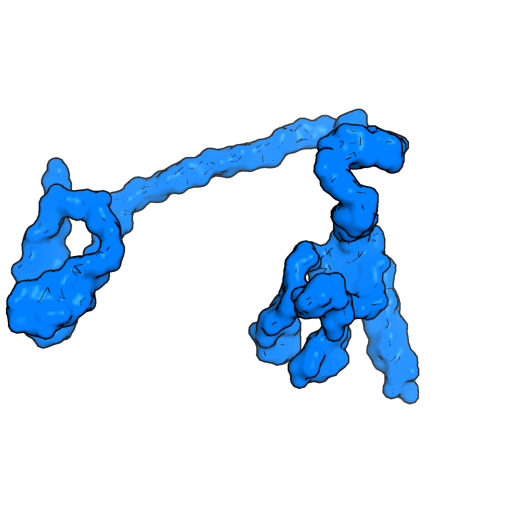 O 1
ATOM 731 N N . CYS A 1 91 ? 3.975 -10.191 9.841 1.00 90.38 91 CYS A N 1
ATOM 732 C CA . CYS A 1 91 ? 4.542 -11.479 9.419 1.00 90.38 91 CYS A CA 1
ATOM 733 C C . CYS A 1 91 ? 5.891 -11.368 8.702 1.00 90.38 91 CYS A C 1
ATOM 735 O O . CYS A 1 91 ? 6.382 -12.375 8.206 1.00 90.38 91 CYS A O 1
ATOM 737 N N . GLY A 1 92 ? 6.460 -10.167 8.571 1.00 88.31 92 GLY A N 1
ATOM 738 C CA . GLY A 1 92 ? 7.757 -9.928 7.927 1.00 88.31 92 GLY A CA 1
ATOM 739 C C . GLY A 1 92 ? 7.790 -10.163 6.414 1.00 88.31 92 GLY A C 1
ATOM 740 O O . GLY A 1 92 ? 8.774 -9.829 5.765 1.00 88.31 92 GLY A O 1
ATOM 741 N N . ARG A 1 93 ? 6.725 -10.707 5.812 1.00 88.75 93 ARG A N 1
ATOM 742 C CA . ARG A 1 93 ? 6.690 -10.973 4.371 1.00 88.75 93 ARG A CA 1
ATOM 743 C C . ARG A 1 93 ? 6.571 -9.684 3.574 1.00 88.75 93 ARG A C 1
ATOM 745 O O . ARG A 1 93 ? 5.739 -8.824 3.883 1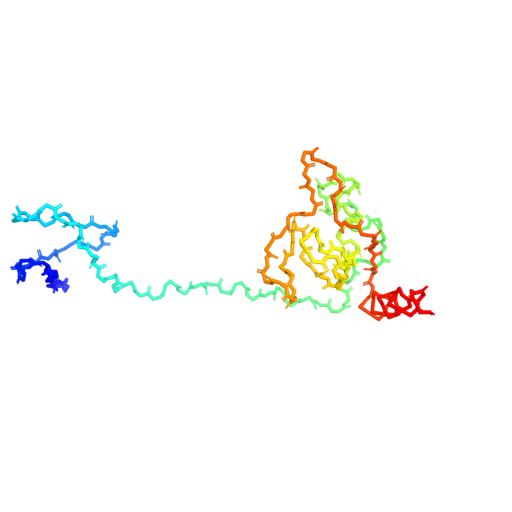.00 88.75 93 ARG A O 1
ATOM 752 N N . ILE A 1 94 ? 7.375 -9.597 2.525 1.00 91.25 94 ILE A N 1
ATOM 753 C CA . ILE A 1 94 ? 7.299 -8.525 1.543 1.00 91.25 94 ILE A CA 1
ATOM 754 C C . ILE A 1 94 ? 6.186 -8.796 0.534 1.00 91.25 94 ILE A C 1
ATOM 756 O O . ILE A 1 94 ? 5.850 -9.945 0.249 1.00 91.25 94 ILE A O 1
ATOM 760 N N . GLN A 1 95 ? 5.599 -7.732 0.003 1.00 90.88 95 GLN A N 1
ATOM 761 C CA . GLN A 1 95 ? 4.620 -7.819 -1.071 1.00 90.88 95 GLN A CA 1
ATOM 762 C C . GLN A 1 95 ? 4.535 -6.513 -1.854 1.00 90.88 95 GLN A C 1
ATOM 764 O O . GLN A 1 95 ? 4.799 -5.432 -1.321 1.00 90.88 95 GLN A O 1
ATOM 769 N N . MET A 1 96 ? 4.088 -6.618 -3.101 1.00 92.00 96 MET A N 1
ATOM 770 C CA . MET A 1 96 ? 3.685 -5.471 -3.906 1.00 92.00 96 MET A CA 1
ATOM 771 C C . MET A 1 96 ? 2.254 -5.040 -3.565 1.00 92.00 96 MET A C 1
ATOM 773 O O . MET A 1 96 ? 1.376 -5.863 -3.288 1.00 92.00 96 MET A O 1
ATOM 777 N N . THR A 1 97 ? 2.019 -3.734 -3.585 1.00 88.88 97 THR A N 1
ATOM 778 C CA . THR A 1 97 ? 0.711 -3.118 -3.365 1.00 88.88 97 THR A CA 1
ATOM 779 C C . THR A 1 97 ? 0.593 -1.822 -4.159 1.00 88.88 97 THR A C 1
ATOM 781 O O . THR A 1 97 ? 1.558 -1.075 -4.298 1.00 88.88 97 THR A O 1
ATOM 784 N N . GLU A 1 98 ? -0.614 -1.551 -4.642 1.00 87.25 98 GLU A N 1
ATOM 785 C CA . GLU A 1 98 ? -0.995 -0.306 -5.325 1.00 87.25 98 GLU A CA 1
ATOM 786 C C . GLU A 1 98 ? -1.770 0.639 -4.401 1.00 87.25 98 GLU A C 1
ATOM 788 O O . GLU A 1 98 ? -2.161 1.733 -4.793 1.00 87.25 98 GLU A O 1
ATOM 793 N N . GLY A 1 99 ? -2.022 0.227 -3.153 1.00 80.62 99 GLY A N 1
ATOM 794 C CA . GLY A 1 99 ? -2.758 1.062 -2.212 1.00 80.62 99 GLY A CA 1
ATOM 795 C C . GLY A 1 99 ? -2.055 2.404 -2.004 1.00 80.62 99 GLY A C 1
ATOM 796 O O . GLY A 1 99 ? -0.826 2.456 -1.940 1.00 80.62 99 GLY A O 1
ATOM 797 N N . GLU A 1 100 ? -2.832 3.473 -1.832 1.00 78.81 100 GLU A N 1
ATOM 798 C CA . GLU A 1 100 ? -2.312 4.830 -1.605 1.00 78.81 100 GLU A CA 1
ATOM 799 C C . GLU A 1 100 ? -1.988 5.096 -0.127 1.00 78.81 100 GLU A C 1
ATOM 801 O O . GLU A 1 100 ? -0.945 5.646 0.216 1.00 78.81 100 GLU A O 1
ATOM 806 N N . ARG A 1 101 ? -2.876 4.671 0.783 1.00 82.50 101 ARG A N 1
ATOM 807 C CA . ARG A 1 101 ? -2.794 4.989 2.228 1.00 82.50 101 ARG A CA 1
ATOM 808 C C . ARG A 1 101 ? -2.395 3.807 3.108 1.00 82.50 101 ARG A C 1
ATOM 810 O O . ARG A 1 101 ? -1.884 3.986 4.218 1.00 82.50 101 ARG A O 1
ATOM 817 N N . GLY A 1 102 ? -2.639 2.595 2.632 1.00 87.25 102 GLY A N 1
ATOM 818 C CA . GLY A 1 102 ? -2.299 1.366 3.328 1.00 87.25 102 GLY A CA 1
ATOM 819 C C . GLY A 1 102 ? -2.477 0.154 2.433 1.00 87.25 102 GLY A C 1
ATOM 820 O O . GLY A 1 102 ? -2.829 0.276 1.262 1.00 87.25 102 GLY A O 1
ATOM 821 N N . PHE A 1 103 ? -2.252 -1.014 3.015 1.00 89.44 103 PHE A N 1
ATOM 822 C CA . PHE A 1 103 ? -2.345 -2.289 2.327 1.00 89.44 103 PHE A CA 1
ATOM 823 C C . PHE A 1 103 ? -2.917 -3.367 3.241 1.00 89.44 103 PHE A C 1
ATOM 825 O O . PHE A 1 103 ? -2.919 -3.239 4.468 1.00 89.44 103 PHE A O 1
ATOM 832 N N . ARG A 1 104 ? -3.375 -4.462 2.634 1.00 90.00 104 ARG A N 1
ATOM 833 C CA . ARG A 1 104 ? -3.718 -5.700 3.333 1.00 90.00 104 ARG A CA 1
ATOM 834 C C . ARG A 1 104 ? -2.691 -6.767 2.976 1.00 90.00 104 ARG A C 1
ATOM 836 O O . ARG A 1 104 ? -2.396 -6.977 1.800 1.00 90.00 104 ARG A O 1
ATOM 843 N N . CYS A 1 105 ? -2.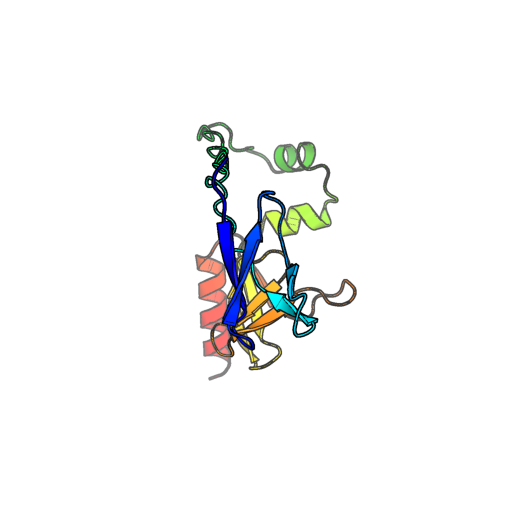112 -7.407 3.987 1.00 91.38 105 CYS A N 1
ATOM 844 C CA . CYS A 1 105 ? -1.130 -8.457 3.762 1.00 91.38 105 CYS A CA 1
ATOM 845 C C . CYS A 1 105 ? -1.805 -9.699 3.171 1.00 91.38 105 CYS A C 1
ATOM 847 O O . CYS A 1 105 ? -2.751 -10.203 3.765 1.00 91.38 105 CYS A O 1
ATOM 849 N N . ARG A 1 106 ? -1.301 -10.238 2.057 1.00 90.31 106 ARG A N 1
ATOM 850 C CA . ARG A 1 106 ? -1.858 -11.450 1.429 1.00 90.31 106 ARG A CA 1
ATOM 851 C C . ARG A 1 106 ? -1.617 -12.716 2.253 1.00 90.31 106 ARG A C 1
ATOM 853 O O . ARG A 1 106 ? -2.375 -13.664 2.139 1.00 90.31 106 ARG A O 1
ATOM 860 N N . SER A 1 107 ? -0.581 -12.729 3.095 1.00 90.31 107 SER A N 1
ATOM 861 C CA . SER A 1 107 ? -0.228 -13.903 3.906 1.00 90.31 107 SER A CA 1
ATOM 862 C C . SER A 1 107 ? -0.949 -13.960 5.253 1.00 90.31 107 SER A C 1
ATOM 864 O O . SER A 1 107 ? -1.467 -15.004 5.617 1.00 90.31 107 SER A O 1
ATOM 866 N N . CYS A 1 108 ? -0.988 -12.856 6.009 1.00 92.44 108 CYS A N 1
ATOM 867 C CA . CYS A 1 108 ? -1.623 -12.837 7.337 1.00 92.44 108 CYS A CA 1
ATOM 868 C C . CYS A 1 108 ? -2.985 -12.129 7.366 1.00 92.44 108 CYS A C 1
ATOM 870 O O . CYS A 1 108 ? -3.587 -12.000 8.428 1.00 92.44 108 CYS A O 1
ATOM 872 N N . ASN A 1 109 ? -3.450 -11.617 6.222 1.00 91.12 109 ASN A N 1
ATOM 873 C CA . ASN A 1 109 ? -4.719 -10.907 6.036 1.00 91.12 109 ASN A CA 1
ATOM 874 C C . ASN A 1 109 ? -4.917 -9.637 6.895 1.00 91.12 109 ASN A C 1
ATOM 876 O O . ASN A 1 109 ? -5.975 -9.006 6.846 1.00 91.12 109 ASN A O 1
ATOM 880 N N . LYS A 1 110 ? -3.904 -9.208 7.661 1.00 90.75 110 LYS A N 1
ATOM 881 C CA . LYS A 1 110 ? -3.959 -7.977 8.460 1.00 90.75 110 LYS A CA 1
ATOM 882 C C . LYS A 1 110 ? -3.771 -6.745 7.578 1.00 90.75 110 LYS A C 1
ATOM 884 O O . LYS A 1 110 ? -2.950 -6.736 6.659 1.00 90.75 110 LYS A O 1
ATOM 889 N N . ALA A 1 111 ? -4.531 -5.695 7.874 1.00 89.00 111 ALA A N 1
ATOM 890 C CA . ALA A 1 111 ? -4.376 -4.391 7.240 1.00 89.00 111 ALA A CA 1
ATOM 891 C C . ALA A 1 111 ? -3.328 -3.550 7.979 1.00 89.00 111 ALA A C 1
ATOM 893 O O . ALA A 1 111 ? -3.187 -3.635 9.198 1.00 89.00 111 ALA A O 1
ATOM 894 N N . SER A 1 112 ? -2.587 -2.725 7.250 1.00 88.88 112 SER A N 1
ATOM 895 C CA . SER A 1 112 ? -1.590 -1.813 7.808 1.00 88.88 112 SER A CA 1
ATOM 896 C C . SER A 1 112 ? -1.571 -0.512 7.016 1.00 88.88 112 SER A C 1
ATOM 898 O O . SER A 1 112 ? -1.708 -0.509 5.794 1.00 88.88 112 SER A O 1
ATOM 900 N N . LYS A 1 113 ? -1.423 0.611 7.721 1.00 88.44 113 LYS A N 1
ATOM 901 C CA . LYS A 1 113 ? -1.233 1.925 7.096 1.00 88.44 113 LYS A CA 1
ATOM 902 C C . LYS A 1 113 ? 0.230 2.092 6.724 1.00 88.44 113 LYS A C 1
ATOM 904 O O . LYS A 1 113 ? 1.099 1.605 7.445 1.00 88.44 113 LYS A O 1
ATOM 909 N N . TYR A 1 114 ? 0.510 2.812 5.640 1.00 84.31 114 TYR A N 1
ATOM 910 C CA . TYR A 1 114 ? 1.907 3.033 5.281 1.00 84.31 114 TYR A CA 1
ATOM 911 C C . TYR A 1 114 ? 2.607 4.059 6.158 1.00 84.31 114 TYR A C 1
ATOM 913 O O . TYR A 1 114 ? 3.794 3.915 6.456 1.00 84.31 114 TYR A O 1
ATOM 921 N N . ARG A 1 115 ? 1.861 5.095 6.552 1.00 84.25 115 ARG A N 1
ATOM 922 C CA . ARG A 1 115 ? 2.340 6.171 7.410 1.00 84.25 115 ARG A CA 1
ATOM 923 C C . ARG A 1 115 ? 1.685 6.089 8.782 1.00 84.25 115 ARG A C 1
ATOM 925 O O . ARG A 1 115 ? 0.466 5.952 8.892 1.00 84.25 115 ARG A O 1
ATOM 932 N N . VAL A 1 116 ? 2.499 6.227 9.822 1.00 83.50 116 VAL A N 1
ATOM 933 C CA . VAL A 1 116 ? 2.068 6.361 11.218 1.00 83.50 116 VAL A CA 1
ATOM 934 C C . VAL A 1 116 ? 2.727 7.623 11.763 1.00 83.50 116 VAL A C 1
ATOM 936 O O . VAL A 1 116 ? 3.940 7.780 11.655 1.00 83.50 116 VAL A O 1
ATOM 939 N N . LYS A 1 117 ? 1.930 8.564 12.289 1.00 85.81 117 LYS A N 1
ATOM 940 C CA . LYS A 1 117 ? 2.412 9.891 12.734 1.00 85.81 117 LYS A CA 1
ATOM 941 C C . LYS A 1 117 ? 3.230 10.634 11.654 1.00 85.81 117 LYS A C 1
ATOM 943 O O . LYS A 1 117 ? 4.252 11.243 11.945 1.00 85.81 117 LYS A O 1
ATOM 948 N N . GLY A 1 118 ? 2.818 10.517 10.388 1.00 78.81 118 GLY A N 1
ATOM 949 C CA . GLY A 1 118 ? 3.484 11.157 9.243 1.00 78.81 118 GLY A CA 1
ATOM 950 C C . GLY A 1 118 ? 4.781 10.487 8.767 1.00 78.81 118 GLY A C 1
ATOM 951 O O . GLY A 1 118 ? 5.283 10.853 7.710 1.00 78.81 118 GLY A O 1
ATOM 952 N N . LYS A 1 119 ? 5.297 9.478 9.480 1.00 79.75 119 LYS A N 1
ATOM 953 C CA . LYS A 1 119 ? 6.515 8.742 9.107 1.00 79.75 119 LYS A CA 1
ATOM 954 C C . LYS A 1 119 ? 6.174 7.428 8.409 1.00 79.75 119 LYS A C 1
ATOM 956 O O . LYS A 1 119 ? 5.179 6.789 8.755 1.00 79.75 119 LYS A O 1
ATOM 961 N N . TRP A 1 120 ? 6.991 7.019 7.438 1.00 80.94 120 TRP A N 1
ATOM 962 C CA . TRP A 1 120 ? 6.866 5.707 6.797 1.00 80.94 120 TRP A CA 1
ATOM 963 C C . TRP A 1 120 ? 7.182 4.597 7.800 1.00 80.94 120 TRP A C 1
ATOM 965 O O . TRP A 1 120 ? 8.202 4.640 8.476 1.00 80.94 120 TRP A O 1
ATOM 975 N N . HIS A 1 121 ? 6.285 3.619 7.896 1.00 80.00 121 HIS A N 1
ATOM 976 C CA . HIS A 1 121 ? 6.381 2.514 8.854 1.00 80.00 121 HIS A CA 1
ATOM 977 C C . HIS A 1 121 ? 6.700 1.165 8.185 1.00 80.00 121 HIS A C 1
ATOM 979 O O . HIS A 1 121 ? 7.162 0.242 8.839 1.00 80.00 121 HIS A O 1
ATOM 985 N N . VAL A 1 122 ? 6.404 1.025 6.889 1.00 80.75 122 VAL A N 1
ATOM 986 C CA . VAL A 1 122 ? 6.346 -0.281 6.189 1.00 80.75 122 VAL A CA 1
ATOM 987 C C . VAL A 1 122 ? 6.809 -0.231 4.727 1.00 80.75 122 VAL A C 1
ATOM 989 O O . VAL A 1 122 ? 6.891 -1.276 4.082 1.00 80.75 122 VAL A O 1
ATOM 992 N N . LYS A 1 123 ? 7.053 0.965 4.167 1.00 76.31 123 LYS A N 1
ATOM 993 C CA . LYS A 1 123 ? 7.468 1.131 2.764 1.00 76.31 123 LYS A CA 1
ATOM 994 C C . LYS A 1 123 ? 8.957 0.835 2.645 1.00 76.31 123 LYS A C 1
ATOM 996 O O . LYS A 1 123 ? 9.742 1.478 3.334 1.00 76.31 123 LYS A O 1
ATOM 1001 N N . ILE A 1 124 ? 9.309 -0.098 1.760 1.00 77.69 124 ILE A N 1
ATOM 1002 C CA . ILE A 1 124 ? 10.700 -0.368 1.386 1.00 77.69 124 ILE A CA 1
ATOM 1003 C C . ILE A 1 124 ? 11.064 0.534 0.210 1.00 77.69 124 ILE A C 1
ATOM 1005 O O . ILE A 1 124 ? 11.963 1.362 0.314 1.00 77.69 124 ILE A O 1
ATOM 1009 N N . TYR A 1 125 ? 10.320 0.412 -0.892 1.00 84.69 125 TYR A N 1
ATOM 1010 C CA . TYR A 1 125 ? 10.594 1.153 -2.119 1.00 84.69 125 TYR A CA 1
ATOM 1011 C C . TYR A 1 125 ? 9.325 1.377 -2.949 1.00 84.69 125 TYR A C 1
ATOM 1013 O O . TYR A 1 125 ? 8.273 0.785 -2.682 1.00 84.69 125 TYR A O 1
ATOM 1021 N N . SER A 1 126 ? 9.408 2.264 -3.936 1.00 85.50 126 SER A N 1
ATOM 1022 C CA . SER A 1 126 ? 8.323 2.551 -4.875 1.00 85.50 126 SER A CA 1
ATOM 1023 C C . SER A 1 126 ? 8.825 2.529 -6.310 1.00 85.50 126 SER A C 1
ATOM 1025 O O . SER A 1 126 ? 9.939 2.970 -6.567 1.00 85.50 126 SER A O 1
ATOM 1027 N N . PHE A 1 127 ? 7.988 2.024 -7.210 1.00 85.56 127 PHE A N 1
ATOM 1028 C CA . PHE A 1 127 ? 8.317 1.755 -8.602 1.00 85.56 127 PHE A CA 1
ATOM 1029 C C . PHE A 1 127 ? 7.230 2.314 -9.530 1.00 85.56 127 PHE A C 1
ATOM 1031 O O . PHE A 1 127 ? 6.047 2.323 -9.162 1.00 85.56 127 PHE A O 1
ATOM 1038 N N . PRO A 1 128 ? 7.614 2.787 -10.725 1.00 81.06 128 PRO A N 1
ATOM 1039 C CA . PRO A 1 128 ? 6.675 3.280 -11.726 1.00 81.06 128 PRO A CA 1
ATOM 1040 C C . PRO A 1 128 ? 5.939 2.125 -12.417 1.00 81.06 128 PRO A C 1
ATOM 1042 O O . PRO A 1 128 ? 4.762 2.255 -12.750 1.00 81.06 128 PRO A O 1
ATOM 1045 N N . THR A 1 129 ? 6.599 0.972 -12.572 1.00 84.50 129 THR A N 1
ATOM 1046 C CA . THR A 1 129 ? 6.072 -0.197 -13.284 1.00 84.50 129 THR A CA 1
ATOM 1047 C C . THR A 1 129 ? 5.917 -1.415 -12.356 1.00 84.50 129 THR A C 1
ATOM 1049 O O . THR A 1 129 ? 6.672 -1.570 -11.389 1.00 84.50 129 THR A O 1
ATOM 1052 N N . PRO A 1 130 ? 4.951 -2.318 -12.627 1.00 86.31 130 PRO A N 1
ATOM 1053 C CA . PRO A 1 130 ? 4.774 -3.531 -11.825 1.00 86.31 130 PRO A CA 1
ATOM 1054 C C . PRO A 1 130 ? 5.907 -4.543 -12.051 1.00 86.31 130 PRO A C 1
ATOM 1056 O O . PRO A 1 130 ? 6.232 -5.311 -11.144 1.00 86.31 130 PRO A O 1
ATOM 105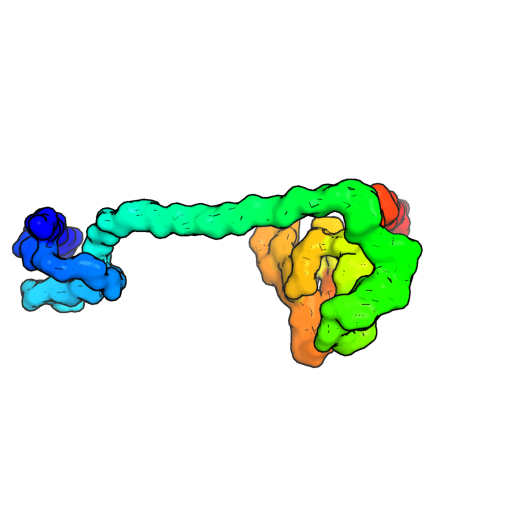9 N N . GLY A 1 131 ? 6.522 -4.538 -13.241 1.00 87.44 131 GLY A N 1
ATOM 1060 C CA . GLY A 1 131 ? 7.642 -5.416 -13.585 1.00 87.44 131 GLY A CA 1
ATOM 1061 C C . GLY A 1 131 ? 8.864 -5.153 -12.709 1.00 87.44 131 GLY A C 1
ATOM 1062 O O . GLY A 1 131 ? 9.386 -6.080 -12.097 1.00 87.44 131 GLY A O 1
ATOM 1063 N N . GLU A 1 132 ? 9.253 -3.885 -12.552 1.00 87.75 132 GLU A N 1
ATOM 1064 C CA . GLU A 1 132 ? 10.355 -3.494 -11.662 1.00 87.75 132 GLU A CA 1
ATOM 1065 C C . GLU A 1 132 ? 10.062 -3.830 -10.194 1.00 87.75 132 GLU A C 1
ATOM 1067 O O . GLU A 1 132 ? 10.923 -4.358 -9.490 1.00 87.75 132 GLU A O 1
ATOM 1072 N N . ALA A 1 133 ? 8.830 -3.582 -9.736 1.00 88.38 133 ALA A N 1
ATOM 1073 C CA . ALA A 1 133 ? 8.418 -3.907 -8.372 1.00 88.38 133 ALA A CA 1
ATOM 1074 C C . ALA A 1 133 ? 8.481 -5.414 -8.084 1.00 88.38 133 ALA A C 1
ATOM 1076 O O . ALA A 1 133 ? 8.884 -5.825 -6.993 1.00 88.38 133 ALA A O 1
ATOM 1077 N N . THR A 1 134 ? 8.083 -6.234 -9.058 1.00 89.25 134 THR A N 1
ATOM 1078 C CA . THR A 1 134 ? 8.111 -7.696 -8.942 1.00 89.25 134 THR A CA 1
ATOM 1079 C C . THR A 1 134 ? 9.547 -8.209 -8.973 1.00 89.25 134 THR A C 1
ATOM 1081 O O . THR A 1 134 ? 9.945 -8.929 -8.063 1.00 89.25 134 THR A O 1
ATOM 1084 N N . ALA A 1 135 ? 10.366 -7.736 -9.918 1.00 90.06 135 ALA A N 1
ATOM 1085 C CA . ALA A 1 135 ? 11.783 -8.088 -9.995 1.00 90.06 135 ALA A CA 1
ATOM 1086 C C . ALA A 1 135 ? 12.541 -7.737 -8.702 1.00 90.06 135 ALA A C 1
ATOM 1088 O O . ALA A 1 135 ? 13.362 -8.519 -8.219 1.00 90.06 135 ALA A O 1
ATOM 1089 N N . PHE A 1 136 ? 12.237 -6.585 -8.093 1.00 90.38 136 PHE A N 1
ATOM 1090 C CA . PHE A 1 136 ? 12.800 -6.210 -6.797 1.00 90.38 136 PHE A CA 1
ATOM 1091 C C . PHE A 1 136 ? 12.364 -7.160 -5.676 1.00 90.38 136 PHE A C 1
ATOM 1093 O O . PHE A 1 136 ? 13.180 -7.542 -4.837 1.00 90.38 136 PHE A O 1
ATOM 1100 N N . MET A 1 137 ? 11.087 -7.547 -5.653 1.00 89.50 137 MET A N 1
ATOM 1101 C CA . MET A 1 137 ? 10.550 -8.480 -4.664 1.00 89.50 137 MET A CA 1
ATOM 1102 C C . MET A 1 137 ? 11.226 -9.852 -4.762 1.00 89.50 137 MET A C 1
ATOM 1104 O O . MET A 1 137 ? 11.642 -10.394 -3.738 1.00 89.50 137 MET A O 1
ATOM 1108 N N . ASP A 1 138 ? 11.393 -10.378 -5.972 1.00 89.00 138 ASP A N 1
ATOM 1109 C CA . ASP A 1 138 ? 12.034 -11.674 -6.204 1.00 89.00 138 ASP A CA 1
ATOM 1110 C C . ASP A 1 138 ? 13.516 -11.639 -5.815 1.00 89.00 138 ASP A C 1
ATOM 1112 O O . ASP A 1 138 ? 14.003 -12.511 -5.095 1.00 89.00 138 ASP A O 1
ATOM 1116 N N . ASN A 1 139 ? 14.232 -10.578 -6.203 1.00 89.12 139 ASN A N 1
ATOM 1117 C CA . ASN A 1 139 ? 15.628 -10.381 -5.815 1.00 89.12 139 ASN A CA 1
ATOM 1118 C C . ASN A 1 139 ? 15.784 -10.305 -4.286 1.00 89.12 139 ASN A C 1
ATOM 1120 O O . ASN A 1 139 ? 16.674 -10.928 -3.711 1.00 89.12 139 ASN A O 1
ATOM 1124 N N . TRP A 1 140 ? 14.875 -9.609 -3.599 1.00 86.44 140 TRP A N 1
ATOM 1125 C CA . TRP A 1 140 ? 14.888 -9.525 -2.139 1.00 86.44 140 TRP A CA 1
ATOM 1126 C C . TRP A 1 140 ? 14.691 -10.887 -1.465 1.00 86.44 140 TRP A C 1
ATOM 1128 O O . TRP A 1 140 ? 15.375 -11.189 -0.490 1.00 86.44 140 TRP A O 1
ATOM 1138 N N . GLN A 1 141 ? 13.776 -11.720 -1.971 1.00 82.56 141 GLN A N 1
ATOM 1139 C CA . GLN A 1 141 ? 13.566 -13.068 -1.431 1.00 82.56 141 GLN A CA 1
ATOM 1140 C C . GLN A 1 141 ? 14.771 -13.983 -1.670 1.00 82.56 141 GLN A C 1
ATOM 1142 O O . GLN A 1 141 ? 15.058 -14.839 -0.835 1.00 82.56 141 GLN A O 1
ATOM 1147 N N . ASN A 1 142 ? 15.491 -13.780 -2.775 1.00 80.19 142 ASN A N 1
ATOM 1148 C CA . ASN A 1 142 ? 16.658 -14.582 -3.133 1.00 80.19 142 ASN A CA 1
ATOM 1149 C C . ASN A 1 142 ? 17.942 -14.149 -2.411 1.00 80.19 142 ASN A C 1
ATOM 1151 O O . ASN A 1 142 ? 18.787 -14.994 -2.155 1.00 80.19 142 ASN A O 1
ATOM 1155 N N . LYS A 1 143 ? 18.081 -12.876 -2.016 1.00 70.25 143 LYS A N 1
ATOM 1156 C CA . LYS A 1 143 ? 19.246 -12.373 -1.255 1.00 70.25 143 LYS A CA 1
ATOM 1157 C C . LYS A 1 143 ? 19.357 -12.898 0.182 1.00 70.25 143 LYS A C 1
ATOM 1159 O O . LYS A 1 143 ? 20.373 -12.667 0.826 1.00 70.25 143 LYS A O 1
ATOM 1164 N N . GLY A 1 144 ? 18.305 -13.530 0.702 1.00 56.12 144 GLY A N 1
ATOM 1165 C CA . GLY A 1 144 ? 18.287 -14.139 2.035 1.00 56.12 144 GLY A CA 1
ATOM 1166 C C . GLY A 1 144 ? 18.575 -15.644 2.054 1.00 56.12 144 GLY A C 1
ATOM 1167 O O . GLY A 1 144 ? 18.388 -16.257 3.103 1.00 56.12 144 GLY A O 1
ATOM 1168 N N . LYS A 1 145 ? 18.953 -16.236 0.915 1.00 46.00 145 LYS A N 1
ATOM 1169 C CA . LYS A 1 145 ? 19.422 -17.622 0.789 1.00 46.00 145 LYS A CA 1
ATOM 1170 C C . LYS A 1 145 ? 20.910 -17.632 0.477 1.00 46.00 145 LYS A C 1
ATOM 1172 O O . LYS A 1 145 ? 21.565 -18.582 0.947 1.00 46.00 145 LYS A O 1
#

Secondary structure (DSSP, 8-state):
-PPEEEE-TTT--EEEE-----S-EE-TTT-PEEPPP-----------------TT-S--SHHHHHHH--S-HHHHHHHH--EEEEE-TTT--EEEE--SSEEE-TTT--EEESEETTEESSEEEEESSHHHHHHHHHHHHHTT-

Radius of gyration: 25.2 Å; chains: 1; bounding box: 66×40×52 Å

pLDDT: mean 71.71, std 15.35, range [44.59, 92.44]

Sequence (145 aa):
MEDIIVKCKKCKNEEVINVPTPIRKKCNKCGRYMRVPVYGKPKSSKIKEPPLVNPHDEPTTLMNLWCESKKPIREISDDLFRYKVVMCPNCGRIQMTEGERGFRCRSCNKASKYRVKGKWHVKIYSFPTPGEATAFMDNWQNKGK